Protein AF-A0A235BQ93-F1 (afdb_monomer_lite)

Radius of gyration: 16.98 Å; chains: 1; bounding box: 37×26×43 Å

Organism: NCBI:txid1973747

Sequence (86 aa):
MPRILSKEAISKRFLCPHCGSSASGTVQTRSLWQCKACRAQISLTSETMFHKSRTPLRQWFWTIFLVTCDKRGRSALQLSKERKAK

InterPro domains:
  IPR024442 Transposase, zinc-ribbon [PF12760] (13-41)

Structure (mmCIF, N/CA/C/O backbone):
data_AF-A0A235BQ93-F1
#
_entry.id   AF-A0A235BQ93-F1
#
loop_
_atom_site.group_PDB
_atom_site.id
_atom_site.type_symbol
_atom_site.label_atom_id
_atom_site.label_alt_id
_atom_site.label_comp_id
_atom_site.label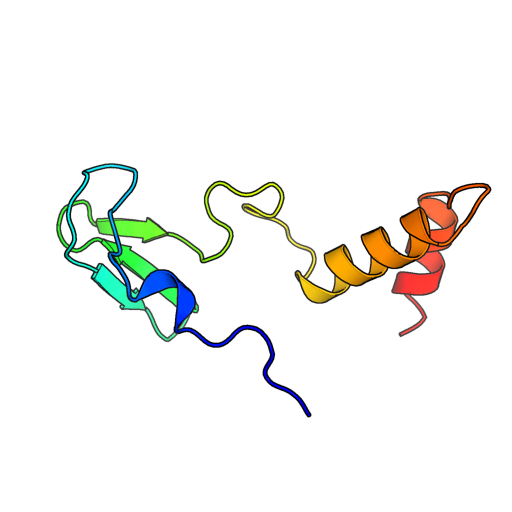_asym_id
_atom_site.label_entity_id
_atom_site.label_seq_id
_atom_site.pdbx_PDB_ins_code
_atom_site.Cartn_x
_atom_site.Cartn_y
_atom_site.Cartn_z
_atom_site.occupancy
_atom_site.B_iso_or_equiv
_atom_site.auth_seq_id
_atom_site.auth_comp_id
_atom_site.auth_asym_id
_atom_site.auth_atom_id
_atom_site.pdbx_PDB_model_num
ATOM 1 N N . MET A 1 1 ? 14.581 -12.721 11.566 1.00 31.81 1 MET A N 1
ATOM 2 C CA . MET A 1 1 ? 13.743 -11.664 10.949 1.00 31.81 1 MET A CA 1
ATOM 3 C C . MET A 1 1 ? 13.366 -12.115 9.546 1.00 31.81 1 MET A C 1
ATOM 5 O O . MET A 1 1 ? 14.246 -12.118 8.690 1.00 31.81 1 MET A O 1
ATOM 9 N N . PRO A 1 2 ? 12.140 -12.600 9.295 1.00 33.34 2 PRO A N 1
ATOM 10 C CA . PRO A 1 2 ? 11.855 -13.267 8.036 1.00 33.34 2 PRO A CA 1
ATOM 11 C C . PRO A 1 2 ? 11.721 -12.218 6.919 1.00 33.34 2 PRO A C 1
ATOM 13 O O . PRO A 1 2 ? 10.897 -11.305 6.977 1.00 33.34 2 PRO A O 1
ATOM 16 N N . ARG A 1 3 ? 12.603 -12.332 5.919 1.00 41.47 3 ARG A N 1
ATOM 17 C CA . ARG A 1 3 ? 12.605 -11.611 4.637 1.00 41.47 3 ARG A CA 1
ATOM 18 C C . 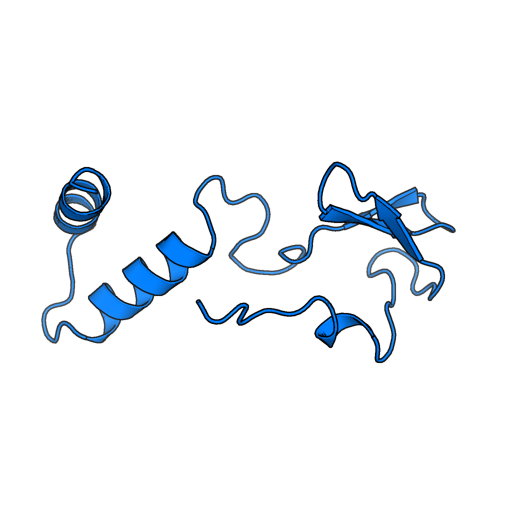ARG A 1 3 ? 11.500 -12.189 3.745 1.00 41.47 3 ARG A C 1
ATOM 20 O O . ARG A 1 3 ? 11.778 -12.891 2.783 1.00 41.47 3 ARG A O 1
ATOM 27 N N . ILE A 1 4 ? 10.241 -11.967 4.106 1.00 34.31 4 ILE A N 1
ATOM 28 C CA . ILE A 1 4 ? 9.099 -12.458 3.327 1.00 34.31 4 ILE A CA 1
ATOM 29 C C . ILE A 1 4 ? 8.748 -11.368 2.320 1.00 34.31 4 ILE A C 1
ATOM 31 O O . ILE A 1 4 ? 8.209 -10.336 2.704 1.00 34.31 4 ILE A O 1
ATOM 35 N N . LEU A 1 5 ? 9.195 -11.580 1.086 1.00 41.69 5 LEU A N 1
ATOM 36 C CA . LEU A 1 5 ? 8.912 -10.923 -0.204 1.00 41.69 5 LEU A CA 1
ATOM 37 C C . LEU A 1 5 ? 10.240 -10.854 -0.965 1.00 41.69 5 LEU A C 1
ATOM 39 O O . LEU A 1 5 ? 10.780 -9.795 -1.292 1.00 41.69 5 LEU A O 1
ATOM 43 N N . SER A 1 6 ? 10.813 -12.039 -1.137 1.00 38.03 6 SER A N 1
ATOM 44 C CA . SER A 1 6 ? 12.022 -12.283 -1.892 1.00 38.03 6 SER A CA 1
ATOM 45 C C . SER A 1 6 ? 11.785 -11.883 -3.366 1.00 38.03 6 SER A C 1
ATOM 47 O O . SER A 1 6 ? 10.680 -12.027 -3.897 1.00 38.03 6 SER A O 1
ATOM 49 N N . LYS A 1 7 ? 12.824 -11.326 -4.005 1.00 46.75 7 LYS A N 1
ATOM 50 C CA . LYS A 1 7 ? 12.920 -10.857 -5.408 1.00 46.75 7 LYS A CA 1
ATOM 51 C C . LYS A 1 7 ? 12.470 -11.877 -6.476 1.00 46.75 7 LYS A C 1
ATOM 53 O O . LYS A 1 7 ? 12.440 -11.549 -7.660 1.00 46.75 7 LYS A O 1
ATOM 58 N N . GLU A 1 8 ? 12.154 -13.103 -6.086 1.00 44.75 8 GLU A N 1
ATOM 59 C CA . GLU A 1 8 ? 12.037 -14.285 -6.928 1.00 44.75 8 GLU A CA 1
ATOM 60 C C . GLU A 1 8 ? 10.677 -14.432 -7.631 1.00 44.75 8 GLU A C 1
ATOM 62 O O . GLU A 1 8 ? 10.579 -15.211 -8.577 1.00 44.75 8 GLU A O 1
ATOM 67 N N . ALA A 1 9 ? 9.634 -13.675 -7.270 1.00 47.78 9 ALA A N 1
ATOM 68 C CA . ALA A 1 9 ? 8.309 -13.855 -7.886 1.00 47.78 9 ALA A CA 1
ATOM 69 C C . ALA A 1 9 ? 8.191 -13.324 -9.335 1.00 47.78 9 ALA A C 1
ATOM 71 O O . ALA A 1 9 ? 7.309 -13.756 -10.070 1.00 47.78 9 ALA A O 1
ATOM 72 N N . ILE A 1 10 ? 9.099 -12.449 -9.789 1.00 50.28 10 ILE A N 1
ATOM 73 C CA . ILE A 1 10 ? 9.130 -11.948 -11.185 1.00 50.28 10 ILE A CA 1
ATOM 74 C C . ILE A 1 10 ? 9.974 -12.858 -12.101 1.00 50.28 10 ILE A C 1
ATOM 76 O O . ILE A 1 10 ? 10.027 -12.676 -13.316 1.00 50.28 10 ILE A O 1
ATOM 80 N N . SER A 1 11 ? 10.620 -13.887 -11.547 1.00 45.31 11 SER A N 1
ATOM 81 C CA . SER A 1 11 ? 11.583 -14.713 -12.286 1.00 45.31 11 SER A CA 1
ATOM 82 C C . SER A 1 11 ? 10.975 -15.647 -13.342 1.00 45.31 11 SER A C 1
ATOM 84 O O . SER A 1 11 ? 11.722 -16.160 -14.168 1.00 45.31 11 SER A O 1
ATOM 86 N N . LYS A 1 12 ? 9.649 -15.865 -13.382 1.00 50.66 12 LYS A N 1
ATOM 87 C CA . LYS A 1 12 ? 9.066 -16.799 -14.367 1.00 50.66 12 LYS A CA 1
ATOM 88 C C . LYS A 1 12 ? 8.979 -16.231 -15.789 1.00 50.66 12 LYS A C 1
ATOM 90 O O . LYS A 1 12 ? 9.192 -16.984 -16.733 1.00 50.66 12 LYS A O 1
ATOM 95 N N . ARG A 1 13 ? 8.738 -14.925 -15.952 1.00 58.53 13 ARG A N 1
ATOM 96 C CA . ARG A 1 13 ? 8.914 -14.162 -17.205 1.00 58.53 13 ARG A CA 1
ATOM 97 C C . ARG A 1 13 ? 8.608 -12.692 -16.898 1.00 58.53 13 ARG A C 1
ATOM 99 O O . ARG A 1 13 ? 7.442 -12.322 -16.816 1.00 58.53 13 ARG A O 1
ATOM 106 N N . PHE A 1 14 ? 9.617 -11.840 -16.718 1.00 65.94 14 PHE A N 1
ATOM 107 C CA . PHE A 1 14 ? 9.358 -10.399 -16.780 1.00 65.94 14 PHE A CA 1
ATOM 108 C C . PHE A 1 14 ? 8.884 -10.097 -18.201 1.00 65.94 14 PHE A C 1
ATOM 110 O O . PHE A 1 14 ? 9.621 -10.356 -19.145 1.00 65.94 14 PHE A O 1
ATOM 117 N N . LEU A 1 15 ? 7.659 -9.614 -18.359 1.00 70.38 15 LEU A N 1
ATOM 118 C CA . LEU A 1 15 ? 7.145 -9.078 -19.613 1.00 70.38 15 LEU A CA 1
ATOM 119 C C . LEU A 1 15 ? 6.848 -7.615 -19.344 1.00 70.38 15 LEU A C 1
ATOM 121 O O . LEU A 1 15 ? 6.102 -7.290 -18.423 1.00 70.38 15 LEU A O 1
ATOM 125 N N . CYS A 1 16 ? 7.474 -6.721 -20.103 1.00 70.00 16 CYS A N 1
ATOM 126 C CA . CYS A 1 16 ? 7.183 -5.307 -19.949 1.00 70.00 16 CYS A CA 1
ATOM 127 C C . CYS A 1 16 ? 5.715 -5.045 -20.336 1.00 70.00 16 CYS A C 1
ATOM 129 O O . CYS A 1 16 ? 5.359 -5.339 -21.477 1.00 70.00 16 CYS A O 1
ATOM 131 N N . PRO A 1 17 ? 4.881 -4.438 -19.473 1.00 68.56 17 PRO A N 1
ATOM 132 C CA . PRO A 1 17 ? 3.481 -4.160 -19.810 1.00 68.56 17 PRO A CA 1
ATOM 133 C C . PRO A 1 17 ? 3.336 -3.162 -20.968 1.00 68.56 17 PRO A C 1
ATOM 135 O O . PRO A 1 17 ? 2.337 -3.167 -21.675 1.00 68.56 17 PRO A O 1
ATOM 138 N N . HIS A 1 18 ? 4.357 -2.335 -21.216 1.00 71.44 18 HIS A N 1
ATOM 139 C CA . HIS A 1 18 ? 4.335 -1.352 -22.299 1.00 71.44 18 HIS A CA 1
ATOM 140 C C . HIS A 1 18 ? 4.717 -1.917 -23.670 1.00 71.44 18 HIS A C 1
ATOM 142 O O . HIS A 1 18 ? 4.290 -1.372 -24.681 1.00 71.44 18 HIS A O 1
ATOM 148 N N . CYS A 1 19 ? 5.571 -2.944 -23.733 1.00 75.00 19 CYS A N 1
ATOM 149 C CA . CYS A 1 19 ? 6.129 -3.408 -25.011 1.00 75.00 19 CYS A CA 1
ATOM 150 C C . CYS A 1 19 ? 6.228 -4.930 -25.165 1.00 75.00 19 CYS A C 1
ATOM 152 O O . CYS A 1 19 ? 6.740 -5.400 -26.175 1.00 75.00 19 CYS A O 1
ATOM 154 N N . GLY A 1 20 ? 5.820 -5.711 -24.165 1.00 71.06 20 GLY A N 1
ATOM 155 C CA . GLY A 1 20 ? 5.856 -7.175 -24.189 1.00 71.06 20 GLY A CA 1
ATOM 156 C C . GLY A 1 20 ? 7.257 -7.798 -24.184 1.00 71.06 20 GLY A C 1
ATOM 157 O O . GLY A 1 20 ? 7.379 -9.018 -24.179 1.00 71.06 20 GLY A O 1
ATOM 158 N N . SER A 1 21 ? 8.331 -7.001 -24.175 1.00 73.38 21 SER A N 1
ATOM 159 C CA . SER A 1 21 ? 9.692 -7.543 -24.215 1.00 73.38 21 SER A CA 1
ATOM 160 C C . SER A 1 21 ? 10.101 -8.174 -22.881 1.00 73.38 21 SER A C 1
ATOM 162 O O . SER A 1 21 ? 9.734 -7.683 -21.808 1.00 73.38 21 SER A O 1
ATOM 164 N N . SER A 1 22 ? 10.904 -9.241 -22.950 1.00 69.12 22 SER A N 1
ATOM 165 C CA . SER A 1 22 ? 11.419 -9.953 -21.775 1.00 69.12 22 SER A CA 1
ATOM 166 C C . SER A 1 22 ? 12.761 -9.436 -21.253 1.00 69.12 22 SER A C 1
ATOM 168 O O . SER A 1 22 ? 13.309 -9.957 -20.283 1.00 69.12 22 SER A O 1
ATOM 170 N N . ALA A 1 23 ? 13.321 -8.418 -21.907 1.00 67.00 23 ALA A N 1
ATOM 171 C CA . ALA A 1 23 ? 14.630 -7.878 -21.583 1.00 67.00 23 ALA A CA 1
ATOM 172 C C . ALA A 1 23 ? 14.527 -6.812 -20.479 1.00 67.00 23 ALA A C 1
ATOM 174 O O . ALA A 1 23 ? 14.276 -5.637 -20.753 1.00 67.00 23 ALA A O 1
ATOM 175 N N . SER A 1 24 ? 14.773 -7.206 -19.229 1.00 68.94 24 SER A N 1
ATOM 176 C CA . SER A 1 24 ? 14.886 -6.292 -18.083 1.00 68.94 24 SER A CA 1
ATOM 177 C C . SER A 1 24 ? 16.323 -6.110 -17.594 1.00 68.94 24 SER A C 1
ATOM 179 O O . SER A 1 24 ? 17.141 -7.026 -17.656 1.00 68.94 24 SER A O 1
ATOM 181 N N . GLY A 1 25 ? 16.621 -4.934 -17.047 1.00 67.31 25 GLY A N 1
ATOM 182 C CA . GLY A 1 25 ? 17.758 -4.668 -16.168 1.00 67.31 25 GLY A CA 1
ATOM 183 C C . GLY A 1 25 ? 17.268 -4.145 -14.816 1.00 67.31 25 GLY A C 1
ATOM 184 O O . GLY A 1 25 ? 16.303 -3.389 -14.759 1.00 67.31 25 GLY A O 1
ATOM 185 N N . THR A 1 26 ? 17.912 -4.542 -13.721 1.00 65.31 26 THR A N 1
ATOM 186 C CA . THR A 1 26 ? 17.556 -4.063 -12.375 1.00 65.31 26 THR A CA 1
ATOM 187 C C . THR A 1 26 ? 18.372 -2.828 -12.021 1.00 65.31 26 THR A C 1
ATOM 189 O O . THR A 1 26 ? 19.599 -2.884 -11.979 1.00 65.31 26 THR A O 1
ATOM 192 N N . VAL A 1 27 ? 17.698 -1.731 -11.683 1.00 68.81 27 VAL A N 1
ATOM 193 C CA . VAL A 1 27 ? 18.323 -0.538 -11.105 1.00 68.81 27 VAL A CA 1
ATOM 194 C C . VAL A 1 27 ? 18.416 -0.745 -9.596 1.00 68.81 27 VAL A C 1
ATOM 196 O O . VAL A 1 27 ? 17.462 -0.497 -8.851 1.00 68.81 27 VAL A O 1
ATOM 199 N N . GLN A 1 28 ? 19.571 -1.233 -9.137 1.00 59.47 28 GLN A N 1
ATOM 200 C CA . GLN A 1 28 ? 19.786 -1.603 -7.732 1.00 59.47 28 GLN A CA 1
ATOM 201 C C . GLN A 1 28 ? 19.577 -0.425 -6.769 1.00 59.47 28 GLN A C 1
ATOM 203 O O . GLN A 1 28 ? 19.003 -0.609 -5.700 1.00 59.47 28 GLN A O 1
ATOM 208 N N . THR A 1 29 ? 19.943 0.794 -7.177 1.00 62.50 29 THR A N 1
ATOM 209 C CA . THR A 1 29 ? 19.850 2.010 -6.351 1.00 62.50 29 THR A CA 1
ATOM 210 C C . THR A 1 29 ? 18.420 2.365 -5.939 1.00 62.50 29 THR A C 1
ATOM 212 O O . THR A 1 29 ? 18.218 2.972 -4.893 1.00 62.50 29 THR A O 1
ATOM 215 N N . ARG A 1 30 ? 17.411 2.009 -6.748 1.00 61.69 30 ARG A N 1
ATOM 216 C CA . ARG A 1 30 ? 16.002 2.361 -6.483 1.00 61.69 30 ARG A CA 1
ATOM 217 C C . ARG A 1 30 ? 15.061 1.163 -6.409 1.00 61.69 30 ARG A C 1
ATOM 219 O O . ARG A 1 30 ? 13.861 1.354 -6.253 1.00 61.69 30 ARG A O 1
ATOM 226 N N . SER A 1 31 ? 15.591 -0.062 -6.488 1.00 67.50 31 SER A N 1
ATOM 227 C CA . SER A 1 31 ? 14.788 -1.294 -6.570 1.00 67.50 31 SER A CA 1
ATOM 228 C C . SER A 1 31 ? 13.722 -1.229 -7.676 1.00 67.50 31 SER A C 1
ATOM 230 O O . SER A 1 31 ? 12.594 -1.689 -7.502 1.00 67.50 31 SER A O 1
ATOM 232 N N . LEU A 1 32 ? 14.082 -0.614 -8.807 1.00 71.38 32 LEU A N 1
ATOM 233 C CA . LEU A 1 32 ? 13.233 -0.484 -9.988 1.00 71.38 32 LEU A CA 1
ATOM 234 C C . LEU A 1 32 ? 13.722 -1.437 -11.074 1.00 71.38 32 LEU A C 1
ATOM 236 O O . LEU A 1 32 ? 14.923 -1.654 -11.238 1.00 71.38 32 LEU A O 1
ATOM 240 N N . TRP A 1 33 ? 12.785 -1.970 -11.840 1.00 74.38 33 TRP A N 1
ATOM 241 C CA . TRP A 1 33 ? 13.055 -2.746 -13.038 1.00 74.38 33 TRP A CA 1
ATOM 242 C C . TRP A 1 33 ? 12.999 -1.812 -14.231 1.00 74.38 33 TRP A C 1
ATOM 244 O O . TRP A 1 33 ? 12.018 -1.104 -14.423 1.00 74.38 33 TRP A O 1
ATOM 254 N N . GLN A 1 34 ? 14.048 -1.786 -15.037 1.00 76.81 34 GLN A N 1
ATOM 255 C CA . GLN A 1 34 ? 14.074 -1.020 -16.268 1.00 76.81 34 GLN A CA 1
ATOM 256 C C . GLN A 1 34 ? 14.000 -1.970 -17.455 1.00 76.81 34 GLN A C 1
ATOM 258 O O . GLN A 1 34 ? 14.826 -2.871 -17.603 1.00 76.81 34 GLN A O 1
ATOM 263 N N . CYS A 1 35 ? 13.019 -1.767 -18.324 1.00 78.06 35 CYS A N 1
ATO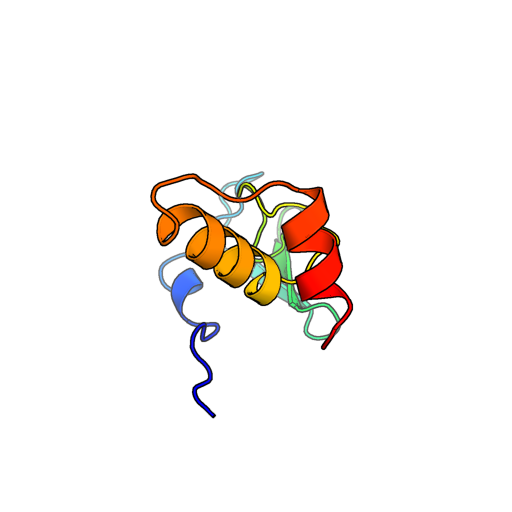M 264 C CA . CYS A 1 35 ? 12.957 -2.488 -19.586 1.00 78.06 35 CYS A CA 1
ATOM 265 C C . CYS A 1 35 ? 14.070 -1.990 -20.521 1.00 78.06 35 CYS A C 1
ATOM 267 O O . CYS A 1 35 ? 14.191 -0.789 -20.743 1.00 78.06 35 CYS A O 1
ATOM 269 N N . LYS A 1 36 ? 14.859 -2.885 -21.122 1.00 77.38 36 LYS A N 1
ATOM 270 C CA . LYS A 1 36 ? 15.944 -2.500 -22.044 1.00 77.38 36 LYS A CA 1
ATOM 271 C C . LYS A 1 36 ? 15.432 -2.032 -23.411 1.00 77.38 36 LYS A C 1
ATOM 273 O O . LYS A 1 36 ? 16.082 -1.203 -24.031 1.00 77.38 36 LYS A O 1
ATOM 278 N N . ALA A 1 37 ? 14.264 -2.511 -23.850 1.00 77.62 37 ALA A N 1
ATOM 279 C CA . ALA A 1 37 ? 13.667 -2.122 -25.131 1.00 77.62 37 ALA A CA 1
ATOM 280 C C . ALA A 1 37 ? 13.030 -0.718 -25.099 1.00 77.62 37 ALA A C 1
ATOM 282 O O . ALA A 1 37 ? 13.414 0.157 -25.865 1.00 77.62 37 ALA A O 1
ATOM 283 N N . CYS A 1 38 ? 12.082 -0.471 -24.186 1.00 77.00 38 CYS A N 1
ATOM 284 C CA . CYS A 1 38 ? 11.364 0.810 -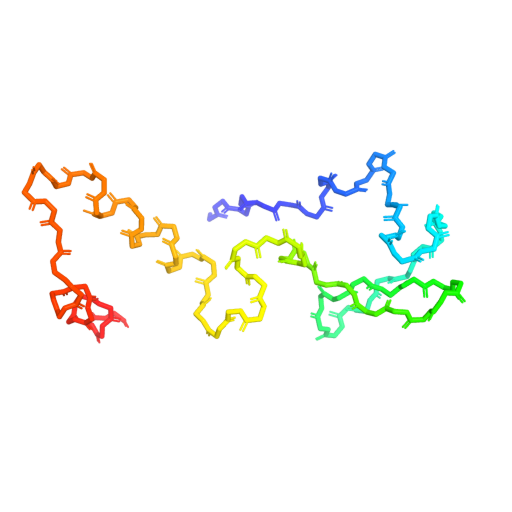24.107 1.00 77.00 38 CYS A CA 1
ATOM 285 C C . CYS A 1 38 ? 11.931 1.793 -23.069 1.00 77.00 38 CYS A C 1
ATOM 287 O O . CYS A 1 38 ? 11.434 2.908 -22.948 1.00 77.00 38 CYS A O 1
ATOM 289 N N . ARG A 1 39 ? 12.948 1.393 -22.291 1.00 76.69 39 ARG A N 1
ATOM 290 C CA . ARG A 1 39 ? 13.544 2.173 -21.185 1.00 76.69 39 ARG A CA 1
ATOM 291 C C . ARG A 1 39 ? 12.574 2.564 -20.063 1.00 76.69 39 ARG A C 1
ATOM 293 O O . ARG A 1 39 ? 12.986 3.284 -19.155 1.00 76.69 39 ARG A O 1
ATOM 300 N N . ALA A 1 40 ? 11.344 2.045 -20.071 1.00 74.31 40 ALA A N 1
ATOM 301 C CA . ALA A 1 40 ? 10.367 2.266 -19.012 1.00 74.31 40 ALA A CA 1
ATOM 302 C C . ALA A 1 40 ? 10.865 1.701 -17.674 1.00 74.31 40 ALA A C 1
ATOM 304 O O . ALA A 1 40 ? 11.415 0.597 -17.619 1.00 74.31 40 ALA A O 1
ATOM 305 N N . GLN A 1 41 ? 10.658 2.470 -16.606 1.00 75.19 41 GLN A N 1
ATOM 306 C CA . GLN A 1 41 ? 10.970 2.083 -15.233 1.00 75.19 41 GLN A CA 1
ATOM 307 C C . GLN A 1 41 ? 9.701 1.595 -14.537 1.00 75.19 41 GLN A C 1
ATOM 309 O O . GLN A 1 41 ? 8.687 2.286 -14.508 1.00 75.19 41 GLN A O 1
ATOM 314 N N . ILE A 1 42 ? 9.773 0.403 -13.965 1.00 73.19 42 ILE A N 1
ATOM 315 C CA . ILE A 1 42 ? 8.652 -0.348 -13.418 1.00 73.19 42 ILE A CA 1
ATOM 316 C C . ILE A 1 42 ? 9.013 -0.708 -11.975 1.00 73.19 42 ILE A C 1
ATOM 318 O O . ILE A 1 42 ? 10.053 -1.313 -11.704 1.00 73.19 42 ILE A O 1
ATOM 322 N N . SER A 1 43 ? 8.188 -0.282 -11.019 1.00 73.25 43 SER A N 1
ATOM 323 C CA . SER A 1 43 ? 8.332 -0.680 -9.615 1.00 73.25 43 SER A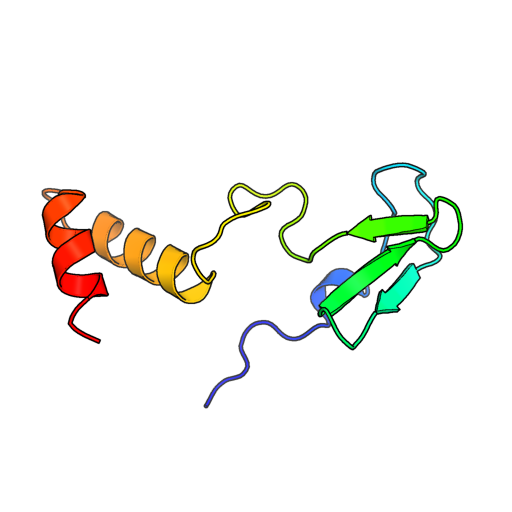 CA 1
ATOM 324 C C . SER A 1 43 ? 7.657 -2.026 -9.372 1.00 73.25 43 SER A C 1
ATOM 326 O O . SER A 1 43 ? 6.752 -2.404 -10.093 1.00 73.25 43 SER A O 1
ATOM 328 N N . LEU A 1 44 ? 8.020 -2.730 -8.299 1.00 69.31 44 LEU A N 1
ATOM 329 C CA . LEU A 1 44 ? 7.322 -3.966 -7.898 1.00 69.31 44 LEU A CA 1
ATOM 330 C C . LEU A 1 44 ? 5.824 -3.759 -7.599 1.00 69.31 44 LEU A C 1
ATOM 332 O O . LEU A 1 44 ? 5.048 -4.703 -7.615 1.00 69.31 44 LEU A O 1
ATOM 336 N N . THR A 1 45 ? 5.434 -2.523 -7.291 1.00 70.56 45 THR A N 1
ATOM 337 C CA . THR A 1 45 ? 4.047 -2.111 -7.040 1.00 70.56 45 THR A CA 1
ATOM 338 C C . THR A 1 45 ? 3.370 -1.505 -8.266 1.00 70.56 45 THR A C 1
ATOM 340 O O . THR A 1 45 ? 2.249 -1.005 -8.146 1.00 70.56 45 THR A O 1
ATOM 343 N N . SER A 1 46 ? 4.038 -1.470 -9.424 1.00 68.94 46 SER A N 1
ATOM 344 C CA . SER A 1 46 ? 3.417 -1.018 -10.668 1.00 68.94 46 SER A CA 1
ATOM 345 C C . SER A 1 46 ? 2.143 -1.804 -10.924 1.00 68.94 46 SER A C 1
ATOM 347 O O . SER A 1 46 ? 2.123 -3.007 -10.690 1.00 68.94 46 SER A O 1
ATOM 349 N N . GLU A 1 47 ? 1.096 -1.118 -11.380 1.00 66.56 47 GLU A N 1
ATOM 350 C CA . GLU A 1 47 ? -0.183 -1.753 -11.742 1.00 66.56 47 GLU A CA 1
ATOM 351 C C . GLU A 1 47 ? -0.942 -2.399 -10.569 1.00 66.56 47 GLU A C 1
ATOM 353 O O . GLU A 1 47 ? -1.932 -3.093 -10.765 1.00 66.56 47 GLU A O 1
ATOM 358 N N . THR A 1 48 ? -0.534 -2.122 -9.328 1.00 78.00 48 THR A N 1
ATOM 359 C CA . THR A 1 48 ? -1.293 -2.497 -8.126 1.00 78.00 48 THR A CA 1
ATOM 360 C C . THR A 1 48 ? -1.945 -1.269 -7.493 1.00 78.00 48 THR A C 1
ATOM 362 O O . THR A 1 48 ? -1.533 -0.135 -7.742 1.00 78.00 48 THR A O 1
ATOM 365 N N . MET A 1 49 ? -2.895 -1.477 -6.575 1.00 78.38 49 MET A N 1
ATOM 366 C CA . MET A 1 49 ? -3.459 -0.399 -5.740 1.00 78.38 49 MET A CA 1
ATOM 367 C C . MET A 1 49 ? -2.397 0.351 -4.911 1.00 78.38 49 MET A C 1
ATOM 369 O O . MET A 1 49 ? -2.655 1.443 -4.413 1.00 78.38 49 MET A O 1
ATOM 373 N N . PHE A 1 50 ? -1.189 -0.208 -4.776 1.00 79.75 50 PHE A N 1
ATOM 374 C CA . PHE A 1 50 ? -0.058 0.415 -4.088 1.00 79.75 50 PHE A CA 1
ATOM 375 C C . PHE A 1 50 ? 0.865 1.205 -5.029 1.00 79.75 50 PHE A C 1
ATOM 377 O O . PHE A 1 50 ? 1.930 1.673 -4.606 1.00 79.75 50 PHE A O 1
ATOM 384 N N . HIS A 1 51 ? 0.494 1.364 -6.303 1.00 77.81 51 HIS A N 1
ATOM 385 C CA . HIS A 1 51 ? 1.267 2.150 -7.254 1.00 77.81 51 HIS A CA 1
ATOM 386 C C . HIS A 1 51 ? 1.379 3.609 -6.785 1.00 77.81 51 HIS A C 1
ATOM 388 O O . HIS A 1 51 ? 0.389 4.240 -6.426 1.00 77.81 51 HIS A O 1
ATOM 394 N N . LYS A 1 52 ? 2.608 4.147 -6.765 1.00 76.50 52 LYS A N 1
ATOM 395 C CA . LYS A 1 52 ? 2.934 5.512 -6.292 1.00 76.50 52 LYS A CA 1
ATOM 396 C C . LYS A 1 52 ? 2.493 5.831 -4.852 1.00 76.50 52 LYS A C 1
ATOM 398 O O . LYS A 1 52 ? 2.479 6.998 -4.457 1.00 76.50 52 LYS A O 1
ATOM 403 N N . SER A 1 53 ? 2.194 4.817 -4.041 1.00 82.00 53 SER A N 1
ATOM 404 C CA . SER A 1 53 ? 1.914 5.018 -2.623 1.00 82.00 53 SER A CA 1
ATOM 405 C C . SER A 1 53 ? 3.137 5.585 -1.894 1.00 82.00 53 SER A C 1
ATOM 407 O O . SER A 1 53 ? 4.233 5.031 -1.979 1.00 82.00 53 SER A O 1
ATOM 409 N N . ARG A 1 54 ? 2.933 6.657 -1.118 1.00 81.69 54 ARG A N 1
ATOM 410 C CA . ARG A 1 54 ? 3.955 7.220 -0.213 1.00 81.69 54 ARG A CA 1
ATOM 411 C C . ARG A 1 54 ? 4.070 6.452 1.107 1.00 81.69 54 ARG A C 1
ATOM 413 O O . ARG A 1 54 ? 5.055 6.615 1.819 1.00 81.69 54 ARG A O 1
ATOM 420 N N . THR A 1 55 ? 3.077 5.632 1.447 1.00 83.31 55 THR A N 1
ATOM 421 C CA . THR A 1 55 ? 3.105 4.773 2.635 1.00 83.31 55 THR A CA 1
ATOM 422 C C . THR A 1 55 ? 3.784 3.437 2.310 1.00 83.31 55 THR A C 1
ATOM 424 O O . THR A 1 55 ? 3.475 2.833 1.274 1.00 83.31 55 THR A O 1
ATOM 427 N N . PRO A 1 56 ? 4.698 2.946 3.172 1.00 84.19 56 PRO A N 1
ATOM 428 C CA . PRO A 1 56 ? 5.339 1.645 2.995 1.00 84.19 56 PRO A CA 1
ATOM 429 C C . PRO A 1 56 ? 4.320 0.500 2.921 1.00 84.19 56 PRO A C 1
ATOM 431 O O . PRO A 1 56 ? 3.346 0.484 3.672 1.00 84.19 56 PRO A O 1
ATOM 434 N N . LEU A 1 57 ? 4.582 -0.516 2.092 1.00 83.69 57 LEU A N 1
ATOM 435 C CA . LEU A 1 57 ? 3.700 -1.689 1.930 1.00 83.69 57 LEU A CA 1
ATOM 436 C C . LEU A 1 57 ? 3.373 -2.395 3.252 1.00 83.69 57 LEU A C 1
ATOM 438 O O . LEU A 1 57 ? 2.239 -2.801 3.481 1.00 83.69 57 LEU A O 1
ATOM 442 N N . ARG A 1 58 ? 4.348 -2.496 4.162 1.00 86.19 58 ARG A N 1
ATOM 443 C CA . ARG A 1 58 ? 4.126 -3.081 5.494 1.00 86.19 58 ARG A CA 1
ATOM 444 C C . ARG A 1 58 ? 3.019 -2.351 6.255 1.00 86.19 58 ARG A C 1
ATOM 446 O O . ARG A 1 58 ? 2.228 -2.983 6.944 1.00 86.19 58 ARG A O 1
ATOM 453 N N . GLN A 1 59 ? 2.974 -1.030 6.126 1.00 85.94 59 GLN A N 1
ATOM 454 C CA . GLN A 1 59 ? 1.984 -0.198 6.793 1.00 85.94 59 GLN A CA 1
ATOM 455 C C . GLN A 1 59 ? 0.596 -0.412 6.191 1.00 85.94 59 GLN A C 1
ATOM 457 O O . GLN A 1 59 ? -0.360 -0.551 6.942 1.00 85.94 59 GLN A O 1
ATOM 462 N N . TRP A 1 60 ? 0.501 -0.540 4.865 1.00 87.94 60 TRP A N 1
ATOM 463 C CA . TRP A 1 60 ? -0.742 -0.921 4.194 1.00 87.94 60 TRP A CA 1
ATOM 464 C C . TRP A 1 60 ? -1.285 -2.257 4.680 1.00 87.94 60 TRP A C 1
ATOM 466 O O . TRP A 1 60 ? -2.438 -2.323 5.091 1.00 87.94 60 TRP A O 1
ATOM 476 N N . PHE A 1 61 ? -0.456 -3.303 4.688 1.00 89.38 61 PHE A N 1
ATOM 477 C CA . PHE A 1 61 ? -0.896 -4.620 5.148 1.00 89.38 61 PHE A CA 1
ATOM 478 C C . PHE A 1 61 ? -1.325 -4.606 6.612 1.00 89.38 61 PHE A C 1
ATOM 480 O O . PHE A 1 61 ? -2.313 -5.244 6.962 1.00 89.38 61 PHE A O 1
ATOM 487 N N . TRP A 1 62 ? -0.640 -3.833 7.457 1.00 89.69 62 TRP A N 1
ATOM 488 C CA . TRP A 1 62 ? -1.031 -3.691 8.855 1.00 89.69 62 TRP A CA 1
ATOM 489 C C . TRP A 1 62 ? -2.359 -2.953 9.019 1.00 89.69 62 TRP A C 1
ATOM 491 O O . TRP A 1 62 ? -3.216 -3.385 9.781 1.00 89.69 62 TRP A O 1
ATOM 501 N N . THR A 1 63 ? -2.568 -1.875 8.265 1.00 89.38 63 THR A N 1
ATOM 502 C CA . THR A 1 63 ? -3.845 -1.160 8.252 1.00 89.38 63 THR A CA 1
ATOM 503 C C . THR A 1 63 ? -4.983 -2.049 7.755 1.00 89.38 63 THR A C 1
ATOM 505 O O . THR A 1 63 ? -6.030 -2.077 8.393 1.00 89.38 63 THR A O 1
ATOM 508 N N . ILE A 1 64 ? -4.776 -2.809 6.675 1.00 90.00 64 ILE A N 1
ATOM 509 C CA . ILE A 1 64 ? -5.770 -3.758 6.153 1.00 90.00 64 ILE A CA 1
ATOM 510 C C . ILE A 1 64 ? -6.112 -4.794 7.224 1.00 90.00 64 ILE A C 1
ATOM 512 O O . ILE A 1 64 ? -7.284 -4.965 7.537 1.00 90.00 64 ILE A O 1
ATOM 516 N N . PHE A 1 65 ? -5.101 -5.407 7.845 1.00 91.00 65 PHE A N 1
ATOM 517 C CA . PHE A 1 65 ? -5.289 -6.370 8.929 1.00 91.00 65 PHE A CA 1
ATOM 518 C C . PHE A 1 65 ? -6.150 -5.794 10.063 1.00 91.00 65 PHE A C 1
ATOM 520 O O . PHE A 1 65 ? -7.173 -6.376 10.421 1.00 91.00 65 PHE A O 1
ATOM 527 N N . LEU A 1 66 ? -5.794 -4.610 10.570 1.00 89.44 66 LEU A N 1
ATOM 528 C CA . LEU A 1 66 ? -6.518 -3.947 11.657 1.00 89.44 66 LEU A CA 1
ATOM 529 C C . LEU A 1 66 ? -7.973 -3.629 11.296 1.00 89.44 66 LEU A C 1
ATOM 531 O O . LEU A 1 66 ? -8.848 -3.746 12.149 1.00 89.44 66 LEU A O 1
ATOM 535 N N . VAL A 1 67 ? -8.238 -3.238 10.049 1.00 91.19 67 VAL A N 1
ATOM 536 C CA . VAL A 1 67 ? -9.603 -2.990 9.568 1.00 91.19 67 VAL A CA 1
ATOM 537 C C . VAL A 1 67 ? -10.390 -4.297 9.452 1.00 91.19 67 VAL A C 1
ATOM 539 O O . VAL A 1 67 ? -11.551 -4.328 9.838 1.00 91.19 67 VAL A O 1
ATOM 542 N N . THR A 1 68 ? -9.771 -5.377 8.966 1.00 91.69 68 THR A N 1
ATOM 543 C CA . THR A 1 68 ? -10.447 -6.673 8.772 1.00 91.69 68 THR A CA 1
ATOM 544 C C . THR A 1 68 ? -10.705 -7.445 10.065 1.00 91.69 68 THR A C 1
ATOM 546 O O . THR A 1 68 ? -11.665 -8.206 10.138 1.00 91.69 68 THR A O 1
ATOM 549 N N . CYS A 1 69 ? -9.867 -7.272 11.091 1.00 89.62 69 CYS A N 1
ATOM 550 C CA . CYS A 1 69 ? -10.036 -7.959 12.373 1.00 89.62 69 CYS A CA 1
ATOM 551 C C . CYS A 1 69 ? -11.099 -7.315 13.271 1.00 89.62 69 CYS A C 1
ATOM 553 O O . CYS A 1 69 ? -11.578 -7.956 14.206 1.00 89.62 69 CYS A O 1
ATOM 555 N N . ASP A 1 70 ? -11.461 -6.057 13.019 1.00 86.69 70 ASP A N 1
ATOM 556 C CA . ASP A 1 70 ? -12.423 -5.330 13.837 1.00 86.69 70 ASP A CA 1
ATOM 557 C C . ASP A 1 70 ? -13.843 -5.501 13.289 1.00 86.69 70 ASP A C 1
ATOM 559 O O . ASP A 1 70 ? -14.172 -5.011 12.210 1.00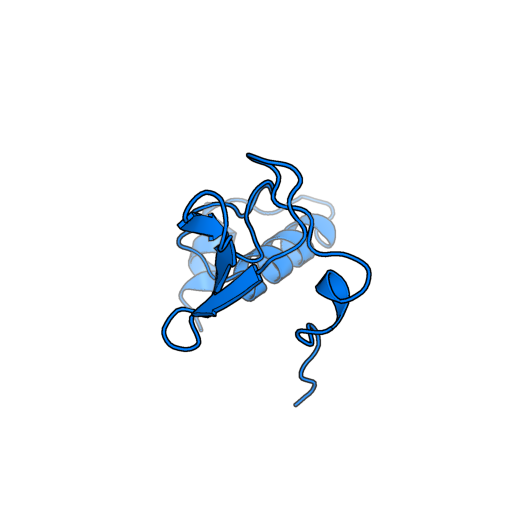 86.69 70 ASP A O 1
ATOM 563 N N . LYS A 1 71 ? -14.720 -6.162 14.054 1.00 81.81 71 LYS A N 1
ATOM 564 C CA . LYS A 1 71 ? -16.124 -6.381 13.661 1.00 81.81 71 LYS A CA 1
ATOM 565 C C . LYS A 1 71 ? -16.901 -5.076 13.457 1.00 81.81 71 LYS A C 1
ATOM 567 O O . LYS A 1 71 ? -17.903 -5.082 12.752 1.00 81.81 71 LYS A O 1
ATOM 572 N N . ARG A 1 72 ? -16.475 -3.976 14.091 1.00 85.19 72 ARG A N 1
ATOM 573 C CA . ARG A 1 72 ? -17.099 -2.647 13.953 1.00 85.19 72 ARG A CA 1
ATOM 574 C C . ARG A 1 72 ? -16.387 -1.768 12.921 1.00 85.19 72 ARG A C 1
ATOM 576 O O . ARG A 1 72 ? -16.846 -0.661 12.648 1.00 85.19 72 ARG A O 1
ATOM 583 N N . GLY A 1 73 ? -15.290 -2.256 12.344 1.00 83.25 73 GLY A N 1
ATOM 584 C CA . GLY A 1 73 ? -14.381 -1.465 11.528 1.00 83.25 73 GLY A CA 1
ATOM 585 C C . GLY A 1 73 ? -13.590 -0.446 12.352 1.00 83.25 73 GLY A C 1
ATOM 586 O O . GLY A 1 73 ? -13.844 -0.208 13.532 1.00 83.25 73 GLY A O 1
ATOM 587 N N . ARG A 1 74 ? -12.599 0.179 11.712 1.00 86.88 74 ARG A N 1
ATOM 588 C CA . ARG A 1 74 ? -11.767 1.220 12.328 1.00 86.88 74 ARG A CA 1
ATOM 589 C C . ARG A 1 74 ? -11.855 2.516 11.551 1.00 86.88 74 ARG A C 1
ATOM 591 O O . ARG A 1 74 ? -11.726 2.528 10.329 1.00 86.88 74 ARG A O 1
ATOM 598 N N . SER A 1 75 ? -12.026 3.620 12.274 1.00 90.06 75 SER A N 1
ATOM 599 C CA . SER A 1 75 ? -12.008 4.949 11.667 1.00 90.06 75 SER A CA 1
ATOM 600 C C . SER A 1 75 ? -10.598 5.323 11.199 1.00 90.06 75 SER A C 1
ATOM 602 O O . SER A 1 75 ? -9.591 4.961 11.818 1.00 90.06 75 SER A O 1
ATOM 604 N N . ALA A 1 76 ? -10.515 6.123 10.134 1.00 88.06 76 ALA A N 1
ATOM 605 C CA . ALA A 1 76 ? -9.241 6.633 9.626 1.00 88.06 76 ALA A CA 1
ATOM 606 C C . ALA A 1 76 ? -8.467 7.445 10.685 1.00 88.06 76 ALA A C 1
ATOM 608 O O . ALA A 1 76 ? -7.236 7.401 10.731 1.00 88.06 76 ALA A O 1
ATOM 609 N N . LEU A 1 77 ? -9.180 8.148 11.576 1.00 89.56 77 LEU A N 1
ATOM 610 C CA . LEU A 1 77 ? -8.572 8.928 12.653 1.00 89.56 77 LEU A CA 1
ATOM 611 C C . LEU A 1 77 ? -7.891 8.030 13.693 1.00 89.56 77 LEU A C 1
ATOM 613 O O . LEU A 1 77 ? -6.777 8.327 14.125 1.00 89.56 77 LEU A O 1
ATOM 617 N N . GLN A 1 78 ? -8.532 6.921 14.065 1.00 87.44 78 GLN A N 1
ATOM 618 C CA . GLN A 1 78 ? -7.957 5.948 14.992 1.00 87.44 78 GLN A CA 1
ATOM 619 C C . GLN A 1 78 ? -6.714 5.283 14.392 1.00 87.44 78 GLN A C 1
ATOM 621 O O . GLN A 1 78 ? -5.659 5.270 15.026 1.00 87.44 78 GLN A O 1
ATOM 626 N N . LEU A 1 79 ? -6.793 4.854 13.128 1.00 88.56 79 LEU A N 1
ATOM 627 C CA . LEU A 1 79 ? -5.649 4.303 12.398 1.00 88.56 79 LEU A CA 1
ATOM 628 C C . LEU A 1 79 ? -4.489 5.305 12.308 1.00 88.56 79 LEU A C 1
ATOM 630 O O . LEU A 1 79 ? -3.330 4.932 12.474 1.00 88.56 79 LEU A O 1
ATOM 634 N N . SER A 1 80 ? -4.774 6.593 12.091 1.00 86.44 80 SER A N 1
ATOM 635 C CA . SER A 1 80 ? -3.732 7.623 12.058 1.00 86.44 80 SER A CA 1
ATOM 636 C C . SER A 1 80 ? -3.042 7.826 13.410 1.00 86.44 80 SER A C 1
ATOM 638 O O . SER A 1 80 ? -1.873 8.215 13.409 1.00 86.44 80 SER A O 1
ATOM 640 N N . LYS A 1 81 ? -3.731 7.622 14.539 1.00 85.69 81 LYS A N 1
ATOM 641 C CA . LYS A 1 81 ? -3.123 7.713 15.878 1.00 85.69 81 LYS A CA 1
ATOM 642 C C . LYS A 1 81 ? -2.201 6.526 16.133 1.00 85.69 81 LYS A C 1
ATOM 644 O O . LYS A 1 81 ? -1.042 6.721 16.482 1.00 85.69 81 LYS A O 1
ATOM 649 N N . GLU A 1 82 ? -2.677 5.318 15.850 1.00 81.06 82 GLU A N 1
ATOM 650 C CA . GLU A 1 82 ? -1.897 4.081 15.990 1.00 81.06 82 GLU A CA 1
ATOM 651 C C . GLU A 1 82 ? -0.654 4.080 15.096 1.00 81.06 82 GLU A C 1
ATOM 653 O O . GLU A 1 82 ? 0.402 3.587 15.481 1.00 81.06 82 GLU A O 1
ATOM 658 N N . ARG A 1 83 ? -0.754 4.704 13.918 1.00 72.44 83 ARG A N 1
ATOM 659 C CA . ARG A 1 83 ? 0.365 4.866 12.990 1.00 72.44 83 ARG A CA 1
ATOM 660 C C . ARG A 1 83 ? 1.472 5.791 13.505 1.00 72.44 83 ARG A C 1
ATOM 662 O O . ARG A 1 83 ? 2.613 5.609 13.104 1.00 72.44 83 ARG A O 1
ATOM 669 N N . LYS A 1 84 ? 1.134 6.805 14.309 1.00 62.72 84 LYS A N 1
ATOM 670 C CA . LYS A 1 84 ? 2.091 7.789 14.852 1.00 62.72 84 LYS A CA 1
ATOM 671 C C . LYS A 1 84 ? 2.750 7.327 16.153 1.00 62.72 84 LYS A C 1
ATOM 673 O O . LYS A 1 84 ? 3.745 7.911 16.554 1.00 62.72 84 LYS A O 1
ATOM 678 N N . ALA A 1 85 ? 2.189 6.317 16.811 1.00 57.25 85 ALA A N 1
ATOM 679 C CA . ALA A 1 85 ? 2.660 5.816 18.099 1.00 57.25 85 ALA A CA 1
ATOM 680 C C . ALA A 1 85 ? 3.843 4.830 17.985 1.00 57.25 85 ALA A C 1
ATOM 682 O O . ALA A 1 85 ? 4.149 4.141 18.957 1.00 57.25 85 ALA A O 1
ATOM 683 N N . LYS A 1 86 ? 4.474 4.714 16.809 1.00 48.66 86 LYS A N 1
ATOM 684 C CA . LYS A 1 86 ? 5.504 3.716 16.517 1.00 48.66 86 LYS A CA 1
ATOM 685 C C . LYS A 1 86 ? 6.659 4.294 15.717 1.00 48.66 86 LYS A C 1
ATOM 687 O O . LYS A 1 86 ? 6.383 5.143 14.841 1.00 48.66 86 LYS A O 1
#

pLDDT: mean 72.18, std 15.29, range [31.81, 91.69]

Foldseek 3Di:
DDPPPDPCPCVVADQDPVHRDRAWDAPPVVRWIAHPPPRDTHHPCRPHPCVPPPDDPVLVVVQVVQQVVDPVGDDPVRSVVVVVVD

Secondary structure (DSSP, 8-state):
----S-GGGGTT----TTT----EEEETTTTEEEETTT--EEETTTTSTTTT-SS-HHHHHHHHHHHHH-TT---HHHHHHHHH--